Protein AF-A0A970PAA9-F1 (afdb_monomer)

Secondary structure (DSSP, 8-state):
-HHHHHHHHHHHHHHHHHHHHT-THHHHHHHHHTT---TTTT-TT-HHHHHHHHHHHHHHHHHHHHHHHHHHHHHH-

Structure (mmCIF, N/CA/C/O backbone):
data_AF-A0A970PAA9-F1
#
_entry.id   AF-A0A970PAA9-F1
#
loop_
_atom_site.group_PDB
_atom_site.id
_atom_site.type_symbol
_atom_site.label_atom_id
_atom_site.label_alt_id
_atom_site.label_comp_id
_atom_site.label_asym_id
_atom_site.label_entity_id
_atom_site.label_seq_id
_atom_site.pdbx_PDB_ins_code
_atom_site.Cartn_x
_atom_site.Cartn_y
_atom_site.Cartn_z
_atom_site.occupancy
_atom_site.B_iso_or_equiv
_atom_site.auth_seq_id
_atom_site.auth_comp_id
_atom_site.auth_asym_id
_atom_site.auth_atom_id
_atom_site.pdbx_PDB_model_num
ATOM 1 N N . MET A 1 1 ? 7.973 4.580 -18.859 1.00 70.44 1 MET A N 1
ATOM 2 C CA . MET A 1 1 ? 7.354 3.445 -18.132 1.00 70.44 1 MET A CA 1
ATOM 3 C C . MET A 1 1 ? 7.713 3.434 -16.646 1.00 70.44 1 MET A C 1
ATOM 5 O O . MET A 1 1 ? 6.797 3.472 -15.840 1.00 70.44 1 MET A O 1
ATOM 9 N N . MET A 1 2 ? 8.997 3.484 -16.264 1.00 76.56 2 MET A N 1
ATOM 10 C CA . MET A 1 2 ? 9.415 3.526 -14.845 1.00 76.56 2 MET A CA 1
ATOM 11 C C . MET A 1 2 ? 8.799 4.662 -14.019 1.00 76.56 2 MET A C 1
ATOM 13 O O . MET A 1 2 ? 8.304 4.408 -12.929 1.00 76.56 2 MET A O 1
ATOM 17 N N . VAL A 1 3 ? 8.777 5.892 -14.547 1.00 81.56 3 VAL A N 1
ATOM 18 C CA . VAL A 1 3 ? 8.220 7.059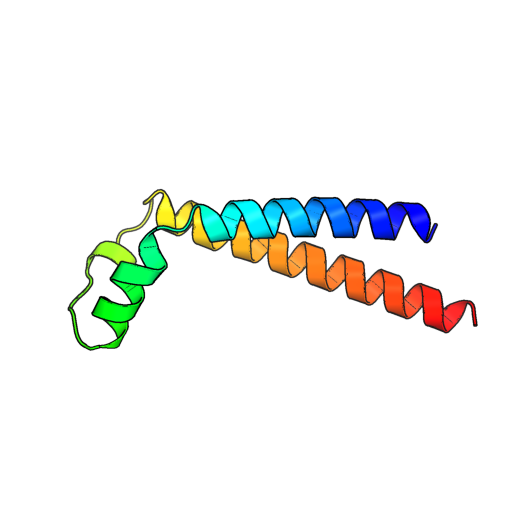 -13.833 1.00 81.56 3 VAL A CA 1
ATOM 19 C C . VAL A 1 3 ? 6.744 6.847 -13.471 1.00 81.56 3 VAL A C 1
ATOM 21 O O . VAL A 1 3 ? 6.316 7.190 -12.377 1.00 81.56 3 VAL A O 1
ATOM 24 N N . ILE A 1 4 ? 5.970 6.208 -14.353 1.00 83.69 4 ILE A N 1
ATOM 25 C CA . ILE A 1 4 ? 4.548 5.912 -14.116 1.00 83.69 4 ILE A CA 1
ATOM 26 C C . ILE A 1 4 ? 4.397 4.898 -12.973 1.00 83.69 4 ILE A C 1
ATOM 28 O O . ILE A 1 4 ? 3.570 5.094 -12.087 1.00 83.69 4 ILE A O 1
ATOM 32 N N . ILE A 1 5 ? 5.224 3.848 -12.955 1.00 83.00 5 ILE A N 1
ATOM 33 C CA . ILE A 1 5 ? 5.216 2.832 -11.890 1.00 83.00 5 ILE A CA 1
ATOM 34 C C . ILE A 1 5 ? 5.608 3.458 -10.548 1.00 83.00 5 ILE A C 1
ATOM 36 O O . ILE A 1 5 ? 4.951 3.200 -9.545 1.00 83.00 5 ILE A O 1
ATOM 40 N N . GLN A 1 6 ? 6.611 4.341 -10.532 1.00 82.75 6 GLN A N 1
ATOM 41 C CA . GLN A 1 6 ? 7.014 5.068 -9.326 1.00 82.75 6 GLN A CA 1
ATOM 42 C C . GLN A 1 6 ? 5.889 5.957 -8.780 1.00 82.75 6 GLN A C 1
ATOM 44 O O . GLN A 1 6 ? 5.643 5.945 -7.575 1.00 82.75 6 GLN A O 1
ATOM 49 N N . ILE A 1 7 ? 5.169 6.676 -9.649 1.00 88.31 7 ILE A N 1
ATOM 50 C CA . ILE A 1 7 ? 4.020 7.501 -9.246 1.00 88.31 7 ILE A CA 1
ATOM 51 C C . ILE A 1 7 ? 2.903 6.628 -8.656 1.00 88.31 7 ILE A C 1
ATOM 53 O O . ILE A 1 7 ? 2.373 6.947 -7.592 1.00 88.31 7 ILE A O 1
ATOM 57 N N . ILE A 1 8 ? 2.570 5.503 -9.297 1.00 86.62 8 ILE A N 1
ATOM 58 C CA . ILE A 1 8 ? 1.543 4.571 -8.802 1.00 86.62 8 ILE A CA 1
ATOM 59 C C . ILE A 1 8 ? 1.949 3.986 -7.444 1.00 86.62 8 ILE A C 1
ATOM 61 O O . ILE A 1 8 ? 1.146 3.977 -6.511 1.00 86.62 8 ILE A O 1
ATOM 65 N N . SER A 1 9 ? 3.202 3.553 -7.296 1.00 83.06 9 SER A N 1
ATOM 66 C CA . SER A 1 9 ? 3.721 3.051 -6.023 1.00 83.06 9 SER A CA 1
ATOM 67 C C . SER A 1 9 ? 3.720 4.121 -4.931 1.00 83.06 9 SER A C 1
ATOM 69 O O . SER A 1 9 ? 3.407 3.800 -3.787 1.00 83.06 9 SER A O 1
ATOM 71 N N . ALA A 1 10 ? 4.015 5.383 -5.256 1.00 86.12 10 ALA A N 1
ATOM 72 C CA . ALA A 1 10 ? 3.955 6.483 -4.295 1.00 86.12 10 ALA A CA 1
ATOM 73 C C . ALA A 1 10 ? 2.515 6.755 -3.826 1.00 86.12 10 ALA A C 1
ATOM 75 O O . ALA A 1 10 ? 2.275 6.880 -2.62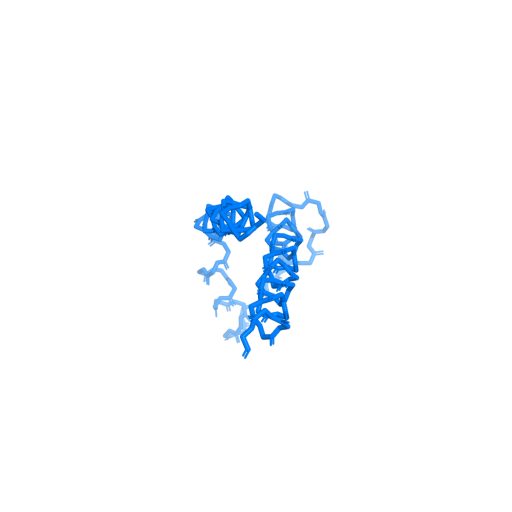7 1.00 86.12 10 ALA A O 1
ATOM 76 N N . LEU A 1 11 ? 1.542 6.770 -4.743 1.00 89.06 11 LEU A N 1
ATOM 77 C CA . LEU A 1 11 ? 0.126 6.954 -4.401 1.00 89.06 11 LEU A CA 1
ATOM 78 C C . LEU A 1 11 ? -0.415 5.806 -3.539 1.00 89.06 11 LEU A C 1
ATOM 80 O O . LEU A 1 11 ? -1.100 6.048 -2.544 1.00 89.06 11 LEU A O 1
ATOM 84 N N . LEU A 1 12 ? -0.070 4.561 -3.881 1.00 85.75 12 LEU A N 1
ATOM 85 C CA . LEU A 1 12 ? -0.443 3.384 -3.095 1.00 85.75 12 LEU A CA 1
ATOM 86 C C . LEU A 1 12 ? 0.220 3.388 -1.710 1.00 85.75 12 LEU A C 1
ATOM 88 O O . LEU A 1 12 ? -0.430 3.029 -0.731 1.00 85.75 12 LEU A O 1
ATOM 92 N N . ALA A 1 13 ? 1.473 3.845 -1.608 1.00 82.25 13 ALA A N 1
ATOM 93 C CA . ALA A 1 13 ? 2.165 3.990 -0.328 1.00 82.25 13 ALA A CA 1
ATOM 94 C C . ALA A 1 13 ? 1.501 5.048 0.5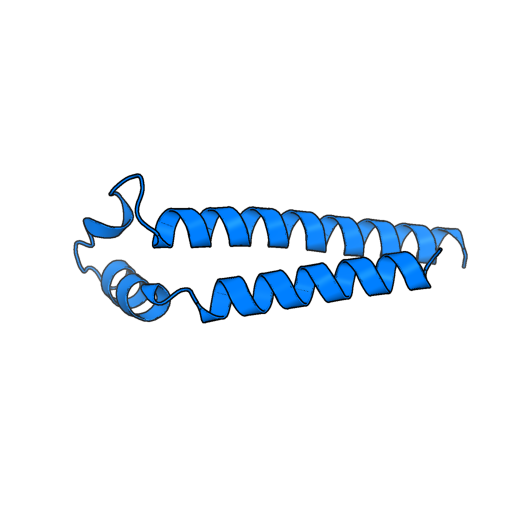61 1.00 82.25 13 ALA A C 1
ATOM 96 O O . ALA A 1 13 ? 1.268 4.794 1.739 1.00 82.25 13 ALA A O 1
ATOM 97 N N . ILE A 1 14 ? 1.145 6.209 0.002 1.00 89.06 14 ILE A N 1
ATOM 98 C CA . ILE A 1 14 ? 0.440 7.263 0.743 1.00 89.06 14 ILE A CA 1
ATOM 99 C C . ILE A 1 14 ? -0.919 6.751 1.229 1.00 89.06 14 ILE A C 1
ATOM 101 O O . ILE A 1 14 ? -1.242 6.913 2.404 1.00 89.06 14 ILE A O 1
ATOM 105 N N . GLY A 1 15 ? -1.688 6.084 0.360 1.00 83.69 15 GLY A N 1
ATOM 106 C CA . GLY A 1 15 ? -2.973 5.483 0.732 1.00 83.69 15 GLY A CA 1
ATOM 107 C C . GLY A 1 15 ? -2.844 4.474 1.875 1.00 83.69 15 GLY A C 1
ATOM 108 O O . GLY A 1 15 ? -3.651 4.492 2.802 1.00 83.69 15 GLY A O 1
ATOM 109 N N . LEU A 1 16 ? -1.785 3.661 1.853 1.00 84.88 16 LEU A N 1
ATOM 110 C CA . LEU A 1 16 ? -1.474 2.687 2.898 1.00 84.88 16 LEU A CA 1
ATOM 111 C C . LEU A 1 16 ? -1.062 3.358 4.217 1.00 84.88 16 LEU A C 1
ATOM 113 O O . LEU A 1 16 ? -1.513 2.952 5.284 1.00 84.88 16 LEU A O 1
ATOM 117 N N . ILE A 1 17 ? -0.241 4.410 4.167 1.00 86.31 17 ILE A N 1
ATOM 118 C CA . ILE A 1 17 ? 0.159 5.161 5.366 1.00 86.31 17 ILE A CA 1
ATOM 119 C C . ILE A 1 17 ? -1.067 5.802 6.014 1.00 86.31 17 ILE A C 1
ATOM 121 O O . ILE A 1 17 ? -1.283 5.635 7.213 1.00 86.31 17 ILE A O 1
ATOM 125 N N . VAL A 1 18 ? -1.903 6.484 5.228 1.00 85.75 18 VAL A N 1
ATOM 126 C CA . VAL A 1 18 ? -3.132 7.112 5.731 1.00 85.75 18 VAL A CA 1
ATOM 127 C C . VAL A 1 18 ? -4.068 6.060 6.324 1.00 85.75 18 VAL A C 1
ATOM 129 O O . VAL A 1 18 ? -4.570 6.246 7.433 1.00 85.75 18 VAL A O 1
ATOM 132 N N . SER A 1 19 ? -4.257 4.924 5.645 1.00 84.25 19 SER A N 1
ATOM 133 C CA . SER A 1 19 ? -5.139 3.869 6.140 1.00 84.25 19 SER A CA 1
ATOM 134 C C . SER A 1 19 ? -4.627 3.228 7.433 1.00 84.25 19 SER A C 1
ATOM 136 O O . SER A 1 19 ? -5.441 2.888 8.285 1.00 84.25 19 SER A O 1
ATOM 138 N N . VAL A 1 20 ? -3.308 3.106 7.626 1.00 81.94 20 VAL A N 1
ATOM 139 C CA . VAL A 1 20 ? -2.705 2.575 8.864 1.00 81.94 20 VAL A CA 1
ATOM 140 C C . VAL A 1 20 ? -2.717 3.594 10.003 1.00 81.94 20 VAL A C 1
ATOM 142 O O . VAL A 1 20 ? -2.956 3.212 11.145 1.00 81.94 20 VAL A O 1
ATOM 145 N N . VAL A 1 21 ? -2.492 4.881 9.728 1.00 82.56 21 VAL A N 1
ATOM 146 C CA . VAL A 1 21 ? -2.531 5.933 10.763 1.00 82.56 21 VAL A CA 1
ATOM 147 C C . VAL A 1 21 ? -3.948 6.121 11.311 1.00 82.56 21 VAL A C 1
ATOM 149 O O . VAL A 1 21 ? -4.120 6.386 12.497 1.00 82.56 21 VAL A O 1
ATOM 152 N N . MET A 1 22 ? -4.973 5.932 10.475 1.00 79.25 22 MET A N 1
ATOM 153 C CA . MET A 1 22 ? -6.377 5.996 10.898 1.00 79.25 22 MET A CA 1
ATOM 154 C C . MET A 1 22 ? -6.858 4.739 11.645 1.00 79.25 22 MET A C 1
ATOM 156 O O . MET A 1 22 ? -7.973 4.741 12.166 1.00 79.25 22 MET A O 1
ATOM 160 N N . GLN A 1 23 ? -6.057 3.668 11.714 1.00 75.25 23 GLN A N 1
ATOM 161 C CA . GLN A 1 23 ? -6.386 2.479 12.506 1.00 75.25 23 GLN A CA 1
ATOM 162 C C . GLN A 1 23 ? -6.106 2.742 13.993 1.00 75.25 23 GLN A C 1
ATOM 164 O O . GLN A 1 23 ? -4.986 2.577 14.477 1.00 75.25 23 GLN A O 1
ATOM 169 N N . THR A 1 24 ? -7.150 3.124 14.730 1.00 61.91 24 THR A N 1
ATOM 170 C CA . THR A 1 24 ? -7.134 3.336 16.190 1.00 61.91 24 THR A CA 1
ATOM 171 C C . THR A 1 24 ? -6.942 2.038 16.987 1.00 61.91 24 THR A C 1
ATOM 173 O O . THR A 1 24 ? -6.435 2.055 18.108 1.00 61.91 24 THR A O 1
ATOM 176 N N . SER A 1 25 ? -7.240 0.898 16.365 1.00 55.62 25 SER A N 1
ATOM 177 C CA . SER A 1 25 ? -7.250 -0.456 16.935 1.00 55.62 25 SER A CA 1
ATOM 178 C C . SER A 1 25 ? -5.886 -1.007 17.331 1.00 55.62 25 SER A C 1
ATOM 180 O O . SER A 1 25 ? -5.829 -2.082 17.909 1.00 55.62 25 SER A O 1
ATOM 182 N N . LYS A 1 26 ? -4.753 -0.355 17.039 1.00 52.16 26 LYS A N 1
ATOM 183 C CA . LYS A 1 26 ? -3.446 -0.899 17.469 1.00 52.16 26 LYS A CA 1
ATOM 184 C C . LYS A 1 26 ? -3.290 -0.891 18.994 1.00 52.16 26 LYS A C 1
ATOM 186 O O . LYS A 1 26 ? -2.647 -1.789 19.528 1.00 52.16 26 LYS A O 1
ATOM 191 N N . ALA A 1 27 ? -3.898 0.076 19.684 1.00 51.97 27 ALA A N 1
ATOM 192 C CA . ALA A 1 27 ? -3.909 0.123 21.147 1.00 51.97 27 ALA A CA 1
ATOM 193 C C . ALA A 1 27 ? -4.847 -0.942 21.751 1.00 51.97 27 ALA A C 1
ATOM 195 O O . ALA A 1 27 ? -4.479 -1.611 22.715 1.00 51.97 27 ALA A O 1
ATOM 196 N N . GLU A 1 28 ? -6.016 -1.159 21.143 1.00 53.22 28 GLU A N 1
ATOM 197 C CA . GLU A 1 28 ? -6.998 -2.166 21.579 1.00 53.22 28 GLU A CA 1
ATOM 198 C C . GLU A 1 28 ? -6.554 -3.594 21.214 1.00 53.22 28 GLU A C 1
ATOM 200 O O . GLU A 1 28 ? -6.624 -4.498 22.037 1.00 53.22 28 GLU A O 1
ATOM 205 N N . SER A 1 29 ? -5.930 -3.786 20.050 1.00 54.81 29 SER A N 1
ATOM 206 C CA . SER A 1 29 ? -5.396 -5.073 19.587 1.00 54.81 29 SER A CA 1
ATOM 207 C C . SER A 1 29 ? -4.191 -5.555 20.408 1.00 54.81 29 SER A C 1
ATOM 209 O O . SER A 1 29 ? -4.040 -6.760 20.597 1.00 54.81 29 SER A O 1
ATOM 211 N N . PHE A 1 30 ? -3.366 -4.657 20.971 1.00 54.69 30 PHE A N 1
ATOM 212 C CA . PHE A 1 30 ? -2.352 -5.037 21.97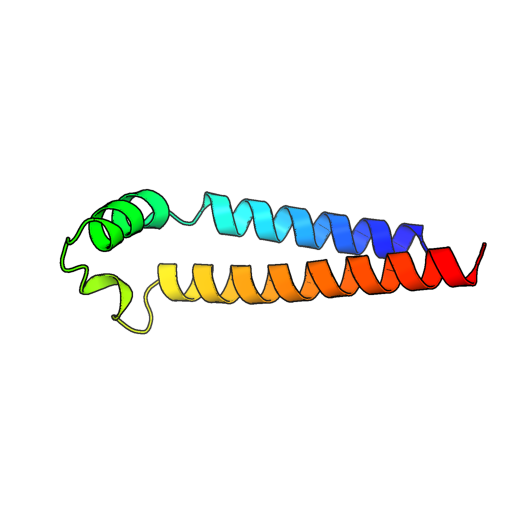0 1.00 54.69 30 PHE A CA 1
ATOM 213 C C . PHE A 1 30 ? -2.992 -5.489 23.293 1.00 54.69 30 PHE A C 1
ATOM 215 O O . PHE A 1 30 ? -2.509 -6.437 23.909 1.00 54.69 30 PHE A O 1
ATOM 222 N N . SER A 1 31 ? -4.095 -4.858 23.712 1.00 57.56 31 SER A N 1
ATOM 223 C CA . SER A 1 31 ? -4.880 -5.283 24.882 1.00 57.56 31 SER A CA 1
ATOM 224 C C . SER A 1 31 ? -5.562 -6.640 24.647 1.00 57.56 31 SER A C 1
ATOM 226 O O . SER A 1 31 ? -5.525 -7.511 25.517 1.00 57.56 31 SER A O 1
ATOM 228 N N . ALA A 1 32 ? -6.076 -6.872 23.437 1.00 55.50 32 ALA A N 1
ATOM 229 C CA . ALA A 1 32 ? -6.640 -8.145 22.998 1.00 55.50 32 ALA A CA 1
ATOM 230 C C . ALA A 1 32 ? -5.587 -9.266 22.911 1.00 55.50 32 ALA A C 1
ATOM 232 O O . ALA A 1 32 ? -5.805 -10.377 23.392 1.00 55.50 32 ALA A O 1
ATOM 233 N N . ALA A 1 33 ? -4.407 -8.972 22.352 1.00 60.38 33 ALA A N 1
ATOM 234 C CA . ALA A 1 33 ? -3.289 -9.914 22.247 1.00 60.38 33 ALA A CA 1
ATOM 235 C C . ALA A 1 33 ? -2.682 -10.290 23.614 1.00 60.38 33 ALA A C 1
ATOM 237 O O . ALA A 1 33 ? -2.097 -11.362 23.750 1.00 60.38 33 ALA A O 1
ATOM 238 N N . MET A 1 34 ? -2.851 -9.436 24.629 1.00 61.03 34 MET A N 1
ATOM 239 C CA . MET A 1 34 ? -2.428 -9.661 26.019 1.00 61.03 34 MET A CA 1
ATOM 240 C C . MET A 1 34 ? -3.477 -10.403 26.874 1.00 61.03 34 MET A C 1
ATOM 242 O O . MET A 1 34 ? -3.293 -10.535 28.083 1.00 61.03 34 MET A O 1
ATOM 246 N N . GLY A 1 35 ? -4.566 -10.905 26.276 1.00 58.19 35 GLY A N 1
ATOM 247 C CA . GLY A 1 35 ? -5.587 -11.700 26.972 1.00 58.19 35 GLY A CA 1
ATOM 248 C C . GLY A 1 35 ? -6.880 -10.952 27.313 1.00 58.19 35 GLY A C 1
ATOM 249 O O . GLY A 1 35 ? -7.739 -11.509 27.996 1.00 58.19 35 GLY A O 1
ATOM 250 N N . GLY A 1 36 ? -7.060 -9.719 26.832 1.00 61.38 36 GLY A N 1
ATOM 251 C CA . GLY A 1 36 ? -8.360 -9.052 26.857 1.00 61.38 36 GLY A CA 1
ATOM 252 C C . GLY A 1 36 ? -9.327 -9.728 25.884 1.00 61.38 36 GLY A C 1
ATOM 253 O O . GLY A 1 36 ? -9.013 -9.911 24.711 1.00 61.38 36 GLY A O 1
ATOM 254 N N . THR A 1 37 ? -10.517 -10.117 26.345 1.00 56.22 37 THR A N 1
ATOM 255 C CA . THR A 1 37 ? -11.568 -10.658 25.472 1.00 56.22 37 THR A CA 1
ATOM 256 C C . THR A 1 37 ? -12.138 -9.544 24.601 1.00 56.22 37 THR A C 1
ATOM 258 O O . THR A 1 37 ? -13.166 -8.944 24.925 1.00 56.22 37 THR A O 1
ATOM 261 N N . ASP A 1 38 ? -11.461 -9.243 23.498 1.00 53.16 38 ASP A N 1
ATOM 262 C CA . ASP A 1 38 ? -11.886 -8.193 22.587 1.00 53.16 38 ASP A CA 1
ATOM 263 C C . ASP A 1 38 ? -12.939 -8.735 21.614 1.00 53.16 38 ASP A C 1
ATOM 265 O O . ASP A 1 38 ? -12.685 -9.169 20.489 1.00 53.16 38 ASP A O 1
ATOM 269 N N . SER A 1 39 ? -14.177 -8.765 22.103 1.00 54.75 39 SER A N 1
ATOM 270 C CA . SER A 1 39 ? -15.359 -9.131 21.316 1.00 54.75 39 SER A CA 1
ATOM 271 C C . SER A 1 39 ? -15.683 -8.110 20.211 1.00 54.75 39 SER A C 1
ATOM 273 O O . SER A 1 39 ? -16.540 -8.378 19.363 1.00 54.75 39 SER A O 1
ATOM 275 N N . SER A 1 40 ? -14.993 -6.960 20.178 1.00 52.38 40 SER A N 1
ATOM 276 C CA . SER A 1 40 ? -15.184 -5.918 19.165 1.00 52.38 40 SER A CA 1
ATOM 277 C C . SER A 1 40 ? -14.514 -6.264 17.826 1.00 52.38 40 SER A C 1
ATOM 279 O O . SER A 1 40 ? -15.089 -5.979 16.772 1.00 52.38 40 SER A O 1
ATOM 281 N N . GLN A 1 41 ? -13.383 -6.986 17.853 1.00 54.12 41 GLN A N 1
ATOM 282 C CA . GLN A 1 41 ? -12.626 -7.390 16.660 1.00 54.12 41 GLN A CA 1
ATOM 283 C C . GLN A 1 41 ? -13.400 -8.387 15.772 1.00 54.12 41 GLN A C 1
ATOM 285 O 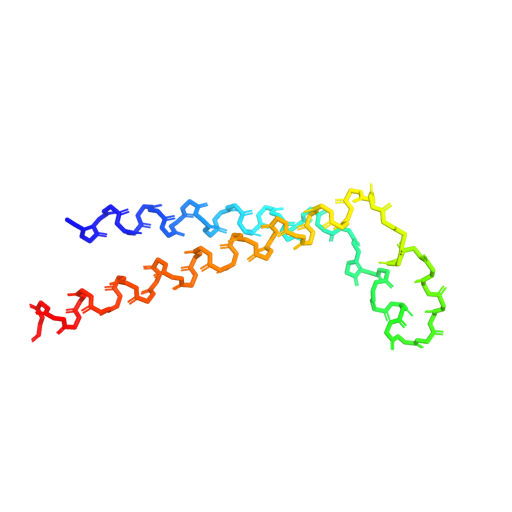O . GLN A 1 41 ? -13.156 -8.486 14.570 1.00 54.12 41 GLN A O 1
ATOM 290 N N . PHE A 1 42 ? -14.372 -9.104 16.345 1.00 53.69 42 PHE A N 1
ATOM 291 C CA . PHE A 1 42 ? -15.206 -10.081 15.636 1.00 53.69 42 PHE A CA 1
ATOM 292 C C . PHE A 1 42 ? -16.578 -9.537 15.207 1.00 53.69 42 PHE A C 1
ATOM 294 O O . PHE A 1 42 ? -17.378 -10.277 14.621 1.00 53.69 42 PHE A O 1
ATOM 301 N N . ARG A 1 43 ? -16.880 -8.253 15.457 1.00 57.50 43 ARG A N 1
ATOM 302 C CA . ARG A 1 43 ? -18.165 -7.663 15.066 1.00 57.50 43 ARG A CA 1
ATOM 303 C C . ARG A 1 43 ? -18.109 -7.178 13.617 1.00 57.50 43 ARG A C 1
ATOM 305 O O . ARG A 1 43 ? -17.523 -6.142 13.319 1.00 57.50 43 ARG A O 1
ATOM 312 N N . LYS A 1 44 ? -18.743 -7.940 12.719 1.00 57.66 44 LYS A N 1
ATOM 313 C CA . LYS A 1 44 ? -18.809 -7.619 11.286 1.00 57.66 44 LYS A CA 1
ATOM 314 C C . LYS A 1 44 ? -19.392 -6.223 11.042 1.00 57.66 44 LYS A C 1
ATOM 316 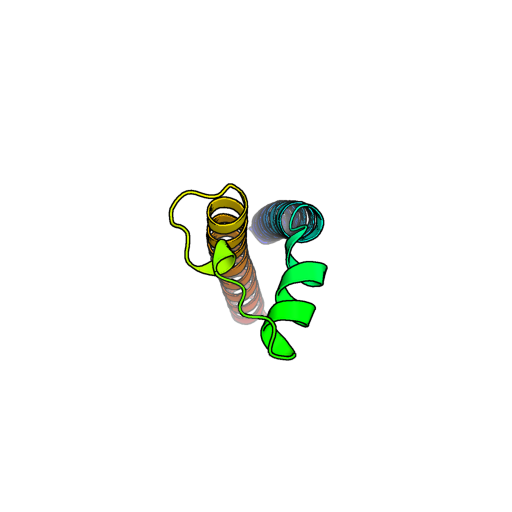O O . LYS A 1 44 ? -20.431 -5.885 11.608 1.00 57.66 44 LYS A O 1
ATOM 321 N N . GLY A 1 45 ? -18.766 -5.453 10.151 1.00 64.38 45 GLY A N 1
ATOM 322 C CA . GLY A 1 45 ? -19.292 -4.164 9.670 1.00 64.38 45 GLY A CA 1
ATOM 323 C C . GLY A 1 45 ? -18.841 -2.927 10.455 1.00 64.38 45 GLY A C 1
ATOM 324 O O . GLY A 1 45 ? -19.383 -1.840 10.249 1.00 64.38 45 GLY A O 1
ATOM 325 N N . THR A 1 46 ? -17.850 -3.055 11.340 1.00 72.12 46 THR A N 1
ATOM 326 C CA . THR A 1 46 ? -17.225 -1.896 11.989 1.00 72.12 46 THR A CA 1
ATOM 327 C C . THR A 1 46 ? -16.335 -1.128 11.007 1.00 72.12 46 THR A C 1
ATOM 329 O O . THR A 1 46 ? -15.788 -1.678 10.047 1.00 72.12 46 THR A O 1
ATOM 332 N N . ARG A 1 47 ? -16.164 0.178 11.255 1.00 70.56 47 ARG A N 1
ATOM 333 C CA . ARG A 1 47 ? -15.242 1.033 10.482 1.00 70.56 47 ARG A CA 1
ATOM 334 C C . ARG A 1 47 ? -13.813 0.488 10.498 1.00 70.56 47 ARG A C 1
ATOM 336 O O . ARG A 1 47 ? -13.093 0.641 9.518 1.00 70.56 47 ARG A O 1
ATOM 343 N N . GLU A 1 48 ? -13.437 -0.191 11.574 1.00 69.69 48 GLU A N 1
ATOM 344 C CA . GLU A 1 48 ? -12.129 -0.819 11.718 1.00 69.69 48 GLU A CA 1
ATOM 345 C C . GLU A 1 48 ? -11.941 -2.031 10.806 1.00 69.69 48 GLU A C 1
ATOM 347 O O . GLU A 1 48 ? -10.894 -2.155 10.175 1.00 69.69 48 GLU A O 1
ATOM 352 N N . GLU A 1 49 ? -12.962 -2.879 10.638 1.00 73.31 49 GLU A N 1
ATOM 353 C CA . GLU A 1 49 ? -12.895 -3.978 9.670 1.00 73.31 49 GLU A CA 1
ATOM 354 C C . GLU A 1 49 ? -12.757 -3.443 8.236 1.00 73.31 49 GLU A C 1
ATOM 356 O O . GLU A 1 49 ? -11.995 -3.988 7.430 1.00 73.31 49 GLU A O 1
ATOM 361 N N . LEU A 1 50 ? -13.451 -2.345 7.917 1.00 78.50 50 LEU A N 1
ATOM 362 C CA . LEU A 1 50 ? -13.330 -1.680 6.620 1.00 78.50 50 LEU A CA 1
ATOM 363 C C . LEU A 1 50 ? -11.912 -1.135 6.410 1.00 78.50 50 LEU A C 1
ATOM 365 O O . LEU A 1 50 ? -11.312 -1.407 5.371 1.00 78.50 50 LEU A O 1
ATOM 369 N N . LEU A 1 51 ? -11.352 -0.431 7.398 1.00 78.56 51 LEU A N 1
ATOM 370 C CA . LEU A 1 51 ? -9.978 0.080 7.359 1.00 78.56 51 LEU A CA 1
ATOM 371 C C . LEU A 1 51 ? -8.948 -1.055 7.257 1.00 78.56 51 LEU A C 1
ATOM 373 O O . LEU A 1 51 ? -7.975 -0.933 6.517 1.00 78.56 51 LEU A O 1
ATOM 377 N N . ALA A 1 52 ? -9.158 -2.180 7.944 1.00 79.44 52 ALA A N 1
ATOM 378 C CA . ALA A 1 52 ? -8.286 -3.351 7.863 1.00 79.44 52 ALA A CA 1
ATOM 379 C C . ALA A 1 52 ? -8.317 -3.999 6.469 1.00 79.44 52 ALA A C 1
ATOM 381 O O . ALA A 1 52 ? -7.268 -4.297 5.890 1.00 79.44 52 ALA A O 1
ATOM 382 N N . ARG A 1 53 ? -9.513 -4.173 5.890 1.00 81.75 53 ARG A N 1
ATOM 383 C CA . ARG A 1 53 ? -9.681 -4.689 4.521 1.00 81.75 53 ARG A CA 1
ATOM 384 C C . ARG A 1 53 ? -9.076 -3.743 3.489 1.00 81.75 53 ARG A C 1
ATOM 386 O O . ARG A 1 53 ? -8.379 -4.197 2.585 1.00 81.75 53 ARG A O 1
ATOM 393 N N . LEU A 1 54 ? -9.303 -2.441 3.641 1.00 82.94 54 LEU A N 1
ATOM 394 C CA . LEU A 1 54 ? -8.788 -1.420 2.737 1.00 82.94 54 LEU A CA 1
ATOM 395 C C . LEU A 1 54 ? -7.252 -1.389 2.747 1.00 82.94 54 LEU A C 1
ATOM 397 O O . LEU A 1 54 ? -6.637 -1.450 1.684 1.00 82.94 54 LEU A O 1
ATOM 401 N N . THR A 1 55 ? -6.633 -1.418 3.931 1.00 86.12 55 THR A N 1
ATOM 402 C CA . THR A 1 55 ? -5.173 -1.539 4.070 1.00 86.12 55 THR A CA 1
ATOM 403 C C . THR A 1 55 ? -4.648 -2.814 3.417 1.00 86.12 55 THR A C 1
ATOM 405 O O . THR A 1 55 ? -3.625 -2.769 2.739 1.00 86.12 55 THR A O 1
ATOM 408 N N . LYS A 1 56 ? -5.352 -3.948 3.547 1.00 83.81 56 LYS A N 1
ATOM 409 C CA . LYS A 1 56 ? -4.958 -5.199 2.880 1.00 83.81 56 LYS A CA 1
ATOM 410 C C . LYS A 1 56 ? -4.944 -5.054 1.356 1.00 83.81 56 LYS A C 1
ATOM 412 O O . LYS A 1 56 ? -3.987 -5.491 0.721 1.00 83.81 56 LYS A O 1
ATOM 417 N N . TYR A 1 57 ? -5.966 -4.433 0.768 1.00 85.75 57 TYR A N 1
ATOM 418 C CA . TYR A 1 57 ? -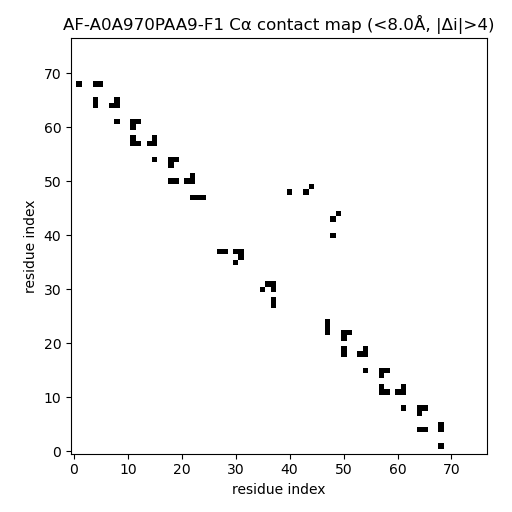6.005 -4.201 -0.679 1.00 85.75 57 TYR A CA 1
ATOM 419 C C . TYR A 1 57 ? -4.915 -3.229 -1.142 1.00 85.75 57 TYR A C 1
ATOM 421 O O . TYR A 1 57 ? -4.238 -3.517 -2.130 1.00 85.75 57 TYR A O 1
ATOM 429 N N . PHE A 1 58 ? -4.683 -2.135 -0.406 1.00 83.44 58 PHE A N 1
ATOM 430 C CA . PHE A 1 58 ? -3.585 -1.210 -0.702 1.00 83.44 58 PHE A CA 1
ATOM 431 C C . PHE A 1 58 ? -2.213 -1.882 -0.588 1.00 83.44 58 PHE A C 1
ATOM 433 O O . PHE A 1 58 ? -1.367 -1.677 -1.455 1.00 83.44 58 PHE A O 1
ATOM 440 N N . ALA A 1 59 ? -2.005 -2.734 0.41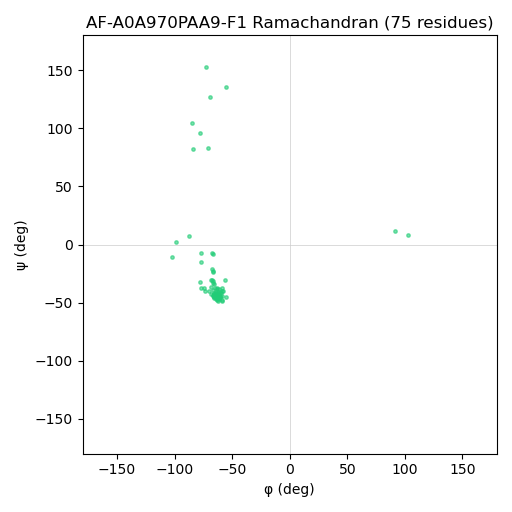9 1.00 82.00 59 A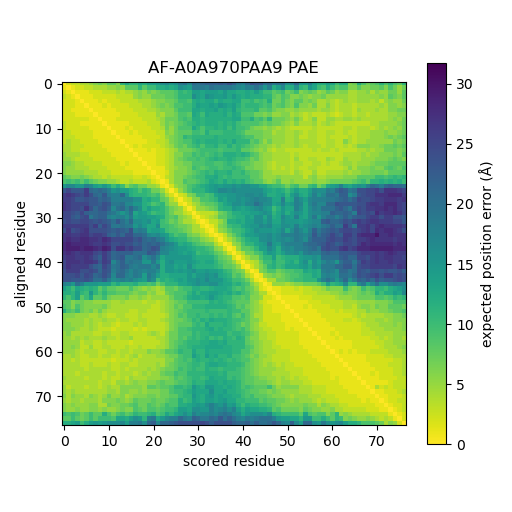LA A N 1
ATOM 441 C CA . ALA A 1 59 ? -0.761 -3.476 0.605 1.00 82.00 59 ALA A CA 1
ATOM 442 C C . ALA A 1 59 ? -0.490 -4.449 -0.545 1.00 82.00 59 ALA A C 1
ATOM 444 O O . ALA A 1 59 ? 0.608 -4.455 -1.096 1.00 82.00 59 ALA A O 1
ATOM 445 N N . ILE A 1 60 ? -1.497 -5.230 -0.951 1.00 89.50 60 ILE A N 1
ATOM 446 C CA . ILE A 1 60 ? -1.369 -6.151 -2.088 1.00 89.50 60 ILE A CA 1
ATOM 447 C C . ILE A 1 60 ? -1.065 -5.367 -3.370 1.00 89.50 60 ILE A C 1
ATOM 449 O O . ILE A 1 60 ? -0.129 -5.716 -4.088 1.00 89.50 60 ILE A O 1
ATOM 453 N N . GLY A 1 61 ? -1.805 -4.286 -3.637 1.00 86.25 61 GLY A N 1
ATOM 454 C CA . GLY A 1 61 ? -1.579 -3.446 -4.815 1.00 86.25 61 GLY A CA 1
ATOM 455 C C . GLY A 1 61 ? -0.177 -2.836 -4.844 1.00 86.25 61 GLY A C 1
ATOM 456 O O . GLY A 1 61 ? 0.478 -2.839 -5.886 1.00 86.25 61 GLY A O 1
ATOM 457 N N . TRP A 1 62 ? 0.314 -2.362 -3.697 1.00 89.38 62 TRP A N 1
ATOM 458 C CA . TRP A 1 62 ? 1.650 -1.782 -3.584 1.00 89.38 62 TRP A CA 1
ATOM 459 C C . TRP A 1 62 ? 2.757 -2.816 -3.812 1.00 89.38 62 TRP A C 1
ATOM 461 O O . TRP A 1 62 ? 3.688 -2.547 -4.573 1.00 89.38 62 TRP A O 1
ATOM 471 N N . ILE A 1 63 ? 2.630 -4.010 -3.217 1.00 88.88 63 ILE A N 1
ATOM 472 C CA . ILE A 1 63 ? 3.574 -5.118 -3.421 1.00 88.88 63 ILE A CA 1
ATOM 473 C C . ILE A 1 63 ? 3.641 -5.481 -4.905 1.00 88.88 63 ILE A C 1
ATOM 475 O O . ILE A 1 63 ? 4.732 -5.544 -5.463 1.00 88.88 63 ILE A O 1
ATOM 479 N N . VAL A 1 64 ? 2.491 -5.648 -5.566 1.00 90.69 64 VAL A N 1
ATOM 480 C CA . VAL A 1 64 ? 2.444 -5.972 -7.000 1.00 90.69 64 VAL A CA 1
ATOM 481 C C . VAL A 1 64 ? 3.106 -4.874 -7.837 1.00 90.69 64 VAL A C 1
ATOM 483 O O . VAL A 1 64 ? 3.911 -5.186 -8.713 1.00 90.69 64 VAL A O 1
ATOM 486 N N . ALA A 1 65 ? 2.832 -3.597 -7.551 1.00 85.19 65 ALA A N 1
ATOM 487 C CA . ALA A 1 65 ? 3.460 -2.478 -8.256 1.00 85.19 65 ALA A CA 1
ATOM 488 C C . ALA A 1 65 ? 4.993 -2.470 -8.091 1.00 85.19 65 ALA A C 1
ATOM 490 O O . ALA A 1 65 ? 5.715 -2.265 -9.069 1.00 85.19 65 ALA A O 1
ATOM 491 N N . MET A 1 66 ? 5.493 -2.760 -6.884 1.00 88.12 66 MET A N 1
ATOM 492 C CA . MET A 1 66 ? 6.928 -2.898 -6.611 1.00 88.12 66 MET A CA 1
ATOM 493 C C . MET A 1 66 ? 7.548 -4.092 -7.339 1.00 88.12 66 MET A C 1
ATOM 495 O O . MET A 1 66 ? 8.590 -3.944 -7.975 1.00 88.12 66 MET A O 1
ATOM 499 N N . THR A 1 67 ? 6.902 -5.259 -7.303 1.00 89.12 67 THR A N 1
ATOM 500 C CA . THR A 1 67 ? 7.389 -6.461 -7.992 1.00 89.12 67 THR A CA 1
ATOM 501 C C . THR A 1 67 ? 7.455 -6.247 -9.502 1.00 89.12 67 THR A C 1
ATOM 503 O O . THR A 1 67 ? 8.475 -6.545 -10.115 1.00 89.12 67 THR A O 1
ATOM 506 N N . VAL A 1 68 ? 6.412 -5.673 -10.107 1.00 88.31 68 VAL A N 1
ATOM 507 C CA . VAL A 1 68 ? 6.393 -5.365 -11.546 1.00 88.31 68 VAL A CA 1
ATOM 508 C C . VAL A 1 68 ? 7.480 -4.348 -11.903 1.00 88.31 68 VAL A C 1
ATOM 510 O O . VAL A 1 68 ? 8.192 -4.539 -12.888 1.00 88.31 68 VAL A O 1
ATOM 513 N N . GLY A 1 69 ? 7.662 -3.306 -11.086 1.00 86.12 69 GLY A N 1
ATOM 514 C CA . GLY A 1 69 ? 8.745 -2.338 -11.263 1.00 86.12 69 GLY A CA 1
ATOM 515 C C . GLY A 1 69 ? 10.134 -2.979 -11.219 1.00 86.12 69 GLY A C 1
ATOM 516 O O . GLY A 1 69 ? 10.962 -2.695 -12.082 1.00 86.12 69 GLY A O 1
ATOM 517 N N . ALA A 1 70 ? 10.366 -3.883 -10.264 1.00 86.06 70 ALA A N 1
ATOM 518 C CA . ALA A 1 70 ? 11.629 -4.606 -10.125 1.00 86.06 70 ALA A CA 1
ATOM 519 C C . ALA A 1 70 ? 11.902 -5.550 -11.308 1.00 86.06 70 ALA A C 1
ATOM 521 O O . ALA A 1 70 ? 13.020 -5.582 -11.819 1.00 86.06 70 ALA A O 1
ATOM 522 N N . VAL A 1 71 ? 10.884 -6.276 -11.784 1.00 88.75 71 VAL A N 1
ATOM 523 C CA . VAL A 1 71 ? 11.011 -7.167 -12.951 1.00 88.75 71 VAL A CA 1
ATOM 524 C C . VAL A 1 71 ? 11.342 -6.373 -14.212 1.00 88.75 71 VAL A C 1
ATOM 526 O O . VAL A 1 71 ? 12.244 -6.757 -14.949 1.00 88.75 71 VAL A O 1
ATOM 529 N N . ILE A 1 72 ? 10.666 -5.242 -14.438 1.00 86.94 72 ILE A N 1
ATOM 530 C CA . ILE A 1 72 ? 10.950 -4.372 -15.587 1.00 86.94 72 ILE A CA 1
ATOM 531 C C . ILE A 1 72 ? 12.362 -3.790 -15.489 1.00 86.94 72 ILE A C 1
ATOM 533 O O . ILE A 1 72 ? 13.065 -3.713 -16.492 1.00 86.94 72 ILE A O 1
ATOM 537 N N . TRP A 1 73 ? 12.802 -3.387 -14.294 1.00 85.31 73 TRP A N 1
ATOM 538 C CA . TRP A 1 73 ? 14.168 -2.903 -14.099 1.00 85.31 73 TRP A CA 1
ATOM 539 C C . TRP A 1 73 ? 15.202 -3.964 -14.488 1.00 85.31 73 TRP A C 1
ATOM 541 O O . TRP A 1 73 ? 16.111 -3.661 -15.260 1.00 85.31 73 TRP A O 1
ATOM 551 N N . TYR A 1 74 ? 15.013 -5.196 -14.005 1.00 86.94 74 TYR A N 1
ATOM 552 C CA . TYR A 1 74 ? 15.883 -6.337 -14.288 1.00 86.94 74 TYR A CA 1
ATOM 553 C C . TYR A 1 74 ? 15.835 -6.791 -15.751 1.00 86.94 74 TYR A C 1
ATOM 555 O O . TYR A 1 74 ? 16.823 -7.280 -16.266 1.00 86.94 74 TYR A O 1
ATOM 563 N N . SER A 1 75 ? 14.711 -6.637 -16.455 1.00 79.81 75 SER A N 1
ATOM 564 C CA . SER A 1 75 ? 14.655 -6.969 -17.885 1.00 79.81 75 SER A CA 1
ATOM 565 C C . SER A 1 75 ? 15.303 -5.911 -18.782 1.00 79.81 75 SER A C 1
ATOM 567 O O . SER A 1 75 ? 15.494 -6.156 -19.969 1.00 79.81 75 SER A O 1
ATOM 569 N N . THR A 1 76 ? 15.549 -4.709 -18.252 1.00 77.25 76 THR A N 1
ATOM 570 C CA . THR A 1 76 ? 16.068 -3.562 -19.020 1.00 77.25 76 THR A CA 1
ATOM 571 C C . THR A 1 76 ? 17.567 -3.322 -18.781 1.00 77.25 76 THR A C 1
ATOM 573 O O . THR A 1 76 ? 18.164 -2.535 -19.512 1.00 77.25 76 THR A O 1
ATOM 576 N N . HIS A 1 77 ? 18.169 -3.988 -17.790 1.00 64.00 77 HIS A N 1
ATOM 577 C CA . HIS A 1 77 ? 19.597 -3.933 -17.447 1.00 64.00 77 HIS A CA 1
ATOM 578 C C . HIS A 1 77 ? 20.181 -5.342 -17.412 1.00 64.00 77 HIS A C 1
ATOM 580 O O . HIS A 1 77 ? 21.369 -5.483 -17.770 1.00 64.00 77 HIS A O 1
#

Solvent-accessible surface area (backbone atoms only — not comparable to full-atom values): 4365 Å² total; per-residue (Å²): 112,68,69,60,47,51,52,53,35,49,53,30,47,51,54,31,51,54,35,55,71,69,49,72,54,64,67,54,49,54,44,33,75,73,70,42,88,58,68,68,85,74,48,85,88,39,73,63,58,51,39,52,52,49,32,50,54,32,50,51,53,30,51,51,44,50,51,53,49,52,51,52,52,62,75,75,107

Nearest PDB structures (foldseek):
  7u2b-assembly1_B  TM=4.133E-01  e=4.907E+00  Homo sapiens

Mean predicted aligned error: 9.43 Å

Sequence (77 aa):
MMVIIQIISALLAIGLIVSVVMQTSKAESFSAAMGGTDSSQFRKGTREELLARLTKYFAIGWIVAMTVGAVIWYSTH

pLDDT: mean 75.31, std 13.01, range [51.97, 90.69]

Foldseek 3Di:
DLVVLVVQLVVLVVQLVVLVVPQPCPVVVVVVVVPPPPPVVVDPPDPNVVSVVSNVVSVVSNVVSVVVSVVVVVVVD

Radius of gyration: 16.8 Å; Cα contacts (8 Å, |Δi|>4): 39; chains: 1; bounding box: 39×19×46 Å